Protein AF-A0A550C9V1-F1 (afdb_monomer_lite)

pLDDT: mean 87.75, std 11.64, range [44.56, 97.25]

Secondary structure (DSSP, 8-state):
--PPPHHHHHHHHHT-TTS-HHHHHHHHHH-HHHHHHHHHHHHHT--SSHHHHTTS-GGGG---PPP-

Organism: NCBI:txid97359

Structure (mmCIF, N/CA/C/O backbone):
data_AF-A0A550C9V1-F1
#
_entry.id   AF-A0A550C9V1-F1
#
loop_
_atom_site.group_PDB
_atom_site.id
_atom_site.type_symbol
_atom_site.label_atom_id
_atom_site.label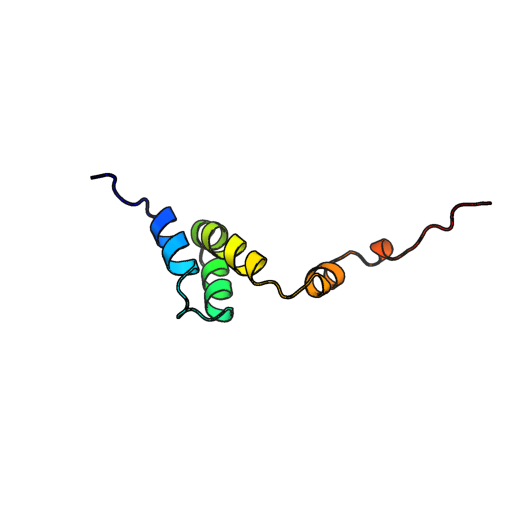_alt_id
_atom_site.label_comp_id
_atom_site.label_asym_id
_atom_site.label_entity_id
_atom_site.label_seq_id
_atom_site.pdbx_PDB_ins_code
_atom_site.Cartn_x
_atom_site.Cartn_y
_atom_site.Cartn_z
_atom_site.occupancy
_atom_site.B_iso_or_equiv
_atom_site.auth_seq_id
_atom_site.auth_comp_id
_atom_site.auth_asym_id
_atom_site.auth_atom_id
_atom_site.pdbx_PDB_model_num
ATOM 1 N N . MET A 1 1 ? 6.198 11.721 -28.448 1.00 44.56 1 MET A N 1
ATOM 2 C CA . MET A 1 1 ? 6.547 10.842 -27.316 1.00 44.56 1 MET A CA 1
ATOM 3 C C . MET A 1 1 ? 5.653 11.247 -26.168 1.00 44.56 1 MET A C 1
ATOM 5 O O . MET A 1 1 ? 5.847 12.331 -25.634 1.00 44.56 1 MET A O 1
ATOM 9 N N . GLU A 1 2 ? 4.623 10.456 -25.877 1.00 50.91 2 GLU A N 1
ATOM 10 C CA . GLU A 1 2 ? 3.848 10.626 -24.646 1.00 50.91 2 GLU A CA 1
ATOM 11 C C . GLU A 1 2 ? 4.810 10.417 -23.476 1.00 50.91 2 GLU A C 1
ATOM 13 O O . GLU A 1 2 ? 5.410 9.352 -23.332 1.00 50.91 2 GLU A O 1
ATOM 18 N N . GLY A 1 3 ? 5.066 11.483 -22.720 1.00 60.06 3 GLY A N 1
ATOM 19 C CA . GLY A 1 3 ? 5.877 11.395 -21.517 1.00 60.06 3 GLY A CA 1
ATOM 20 C C . GLY A 1 3 ? 5.119 10.570 -20.490 1.00 60.06 3 GLY A C 1
ATOM 21 O O . GLY A 1 3 ? 3.974 10.887 -20.181 1.00 60.06 3 GLY A O 1
ATOM 22 N N . VAL A 1 4 ? 5.749 9.516 -19.978 1.00 65.69 4 VAL A N 1
ATOM 23 C CA . VAL A 1 4 ? 5.196 8.728 -18.874 1.00 65.69 4 VAL A CA 1
ATOM 24 C C . VAL A 1 4 ? 4.959 9.677 -17.700 1.00 65.69 4 VAL A C 1
ATOM 26 O O . VAL A 1 4 ? 5.888 10.364 -17.261 1.00 65.69 4 VAL A O 1
ATOM 29 N N . LEU A 1 5 ? 3.719 9.764 -17.213 1.00 83.12 5 LEU A N 1
ATOM 30 C CA . LEU A 1 5 ? 3.414 10.639 -16.089 1.00 83.12 5 LEU A CA 1
ATOM 31 C C . LEU A 1 5 ? 4.091 10.080 -14.834 1.00 83.12 5 LEU A C 1
ATOM 33 O O . LEU A 1 5 ? 4.231 8.870 -14.662 1.00 83.12 5 LEU A O 1
ATOM 37 N N . ILE A 1 6 ? 4.486 10.963 -13.915 1.00 86.06 6 ILE A N 1
ATOM 38 C CA . ILE A 1 6 ? 5.142 10.580 -12.650 1.00 86.06 6 ILE A CA 1
ATOM 39 C C . ILE A 1 6 ? 4.333 9.510 -11.896 1.00 86.06 6 ILE A C 1
ATOM 41 O O . ILE A 1 6 ? 4.905 8.639 -11.245 1.00 86.06 6 ILE A O 1
ATOM 45 N N . PHE A 1 7 ? 3.004 9.551 -12.008 1.00 91.75 7 PHE A N 1
ATOM 46 C CA . PHE A 1 7 ? 2.117 8.562 -11.408 1.00 91.75 7 PHE A CA 1
ATOM 47 C C . PHE A 1 7 ? 2.220 7.176 -12.066 1.00 91.75 7 PHE A C 1
ATOM 49 O O . PHE A 1 7 ? 2.254 6.173 -11.357 1.00 91.75 7 PHE A O 1
ATOM 56 N N . ASP A 1 8 ? 2.340 7.103 -13.392 1.00 93.38 8 ASP A N 1
ATOM 57 C CA . ASP A 1 8 ? 2.447 5.829 -14.112 1.00 93.38 8 ASP A CA 1
ATOM 58 C C . ASP A 1 8 ? 3.729 5.085 -13.719 1.00 93.38 8 ASP A C 1
ATOM 60 O O . ASP A 1 8 ? 3.704 3.875 -13.497 1.00 93.38 8 ASP A O 1
ATOM 64 N N . LEU A 1 9 ? 4.833 5.817 -13.522 1.00 95.00 9 LEU A N 1
ATOM 65 C CA . LEU A 1 9 ? 6.077 5.245 -12.998 1.00 95.00 9 LEU A CA 1
ATOM 66 C C . LEU A 1 9 ? 5.895 4.662 -11.594 1.00 95.00 9 LEU A C 1
ATOM 68 O O . LEU A 1 9 ? 6.396 3.576 -11.320 1.00 95.00 9 LEU A O 1
ATOM 72 N N . GLN A 1 10 ? 5.159 5.338 -10.710 1.00 95.75 10 GLN A N 1
ATOM 73 C CA . GLN A 1 10 ? 4.884 4.815 -9.367 1.00 95.75 10 GLN A CA 1
ATOM 74 C C . GLN A 1 10 ? 4.074 3.518 -9.426 1.00 95.75 10 GLN A C 1
ATOM 76 O O . GLN A 1 10 ? 4.360 2.588 -8.675 1.00 95.75 10 GLN A O 1
ATOM 81 N N . VAL A 1 11 ? 3.087 3.440 -10.324 1.00 94.94 11 VAL A N 1
ATOM 82 C CA . VAL A 1 11 ? 2.286 2.225 -10.528 1.00 94.94 11 VAL A CA 1
ATOM 83 C C . VAL A 1 11 ? 3.146 1.084 -11.064 1.00 94.94 11 VAL A C 1
ATOM 85 O O . VAL A 1 11 ? 3.008 -0.039 -10.584 1.00 94.94 11 VAL A O 1
ATOM 88 N N . ILE A 1 12 ? 4.033 1.361 -12.026 1.00 95.44 12 ILE A N 1
ATOM 89 C CA . ILE A 1 12 ? 4.973 0.367 -12.564 1.00 95.44 12 ILE A CA 1
ATOM 90 C C . ILE A 1 12 ? 5.892 -0.143 -11.450 1.00 95.44 12 ILE A C 1
ATOM 92 O O . ILE A 1 12 ? 5.986 -1.351 -11.266 1.00 95.44 12 ILE A O 1
ATOM 96 N N . ILE A 1 13 ? 6.484 0.758 -10.659 1.00 95.75 13 ILE A N 1
ATOM 97 C CA . ILE A 1 13 ? 7.343 0.396 -9.522 1.00 95.75 13 ILE A CA 1
ATOM 98 C C . ILE A 1 13 ? 6.584 -0.487 -8.527 1.00 95.75 13 ILE A C 1
ATOM 100 O O . ILE A 1 13 ? 7.106 -1.509 -8.109 1.00 95.75 13 ILE A O 1
ATOM 104 N N . CYS A 1 14 ? 5.342 -0.143 -8.172 1.00 96.06 14 CYS A N 1
ATOM 105 C CA . CYS A 1 14 ? 4.563 -0.928 -7.208 1.00 96.06 14 CYS A CA 1
ATOM 106 C C . CYS A 1 14 ? 4.212 -2.342 -7.700 1.00 96.06 14 CYS A C 1
ATOM 108 O O . CYS A 1 14 ? 3.816 -3.161 -6.881 1.00 96.06 14 CYS A O 1
ATOM 110 N N . LYS A 1 15 ? 4.301 -2.624 -9.004 1.00 94.94 15 LYS A N 1
ATOM 111 C CA . LYS A 1 15 ? 4.025 -3.945 -9.591 1.00 94.94 15 LYS A CA 1
ATOM 112 C C . LYS A 1 15 ? 5.288 -4.771 -9.841 1.00 94.94 15 LYS A C 1
ATOM 114 O O . LYS A 1 15 ? 5.187 -5.847 -10.417 1.00 94.94 15 LYS A O 1
ATOM 119 N N . ASP A 1 16 ? 6.456 -4.253 -9.479 1.00 94.62 16 ASP A N 1
ATOM 120 C CA . ASP A 1 16 ? 7.719 -4.953 -9.663 1.00 94.62 16 ASP A CA 1
ATOM 121 C C . ASP A 1 16 ? 7.823 -6.139 -8.689 1.00 94.62 16 ASP A C 1
ATOM 123 O O . ASP A 1 16 ? 7.727 -5.962 -7.473 1.00 94.62 16 ASP A O 1
ATOM 127 N N . ASP A 1 17 ? 8.045 -7.342 -9.224 1.00 90.25 17 ASP A N 1
ATOM 128 C CA . ASP A 1 17 ? 8.124 -8.592 -8.454 1.00 90.25 17 ASP A CA 1
ATOM 129 C C . ASP A 1 17 ? 9.309 -8.634 -7.467 1.00 90.25 17 ASP A C 1
ATOM 131 O O . ASP A 1 17 ? 9.362 -9.501 -6.590 1.00 90.25 17 ASP A O 1
ATOM 135 N N . SER A 1 18 ? 10.277 -7.718 -7.589 1.00 94.94 18 SER A N 1
ATOM 136 C CA . SER A 1 18 ? 11.382 -7.592 -6.632 1.00 94.94 18 SER A CA 1
ATOM 137 C C . SER A 1 18 ? 10.971 -6.935 -5.312 1.00 94.94 18 SER A C 1
ATOM 139 O O . SER A 1 18 ? 11.670 -7.114 -4.309 1.00 94.94 18 SER A O 1
ATOM 141 N N . LEU A 1 19 ? 9.848 -6.205 -5.277 1.00 93.50 19 LEU A N 1
ATOM 142 C CA . LEU A 1 19 ? 9.359 -5.574 -4.055 1.00 93.50 19 LEU A CA 1
ATOM 143 C C . LEU A 1 19 ? 8.700 -6.597 -3.137 1.00 93.50 19 LEU A C 1
ATOM 145 O O . LEU A 1 19 ? 7.796 -7.342 -3.515 1.00 93.50 19 LEU A O 1
ATOM 149 N N . GLN A 1 20 ? 9.090 -6.573 -1.866 1.00 93.31 20 GLN A N 1
ATOM 150 C CA . GLN A 1 20 ? 8.354 -7.305 -0.853 1.00 93.31 20 GLN A CA 1
ATOM 151 C C . GLN A 1 20 ? 7.110 -6.516 -0.445 1.00 93.31 20 GLN A C 1
ATOM 153 O O . GLN A 1 20 ? 7.068 -5.285 -0.455 1.00 93.31 20 GLN A O 1
ATOM 158 N N . ARG A 1 21 ? 6.104 -7.227 0.067 1.00 91.31 21 ARG A N 1
ATOM 159 C CA . ARG A 1 21 ? 4.884 -6.611 0.609 1.00 91.31 21 ARG A CA 1
ATOM 160 C C . ARG A 1 21 ? 5.176 -5.529 1.663 1.00 91.31 21 ARG A C 1
ATOM 162 O O . ARG A 1 21 ? 4.451 -4.543 1.766 1.00 91.31 21 ARG A O 1
ATOM 169 N N . ARG A 1 22 ? 6.249 -5.699 2.449 1.00 94.00 22 ARG A N 1
ATOM 170 C CA . ARG A 1 22 ? 6.714 -4.696 3.421 1.00 94.00 22 ARG A CA 1
ATOM 171 C C . ARG A 1 22 ? 7.095 -3.379 2.741 1.00 94.00 22 ARG A C 1
ATOM 173 O O . ARG A 1 22 ? 6.770 -2.325 3.283 1.00 94.00 22 ARG A O 1
ATOM 180 N N . ASP A 1 23 ? 7.732 -3.440 1.581 1.00 96.19 23 ASP A N 1
ATOM 181 C CA . ASP A 1 23 ? 8.169 -2.264 0.831 1.00 96.19 23 ASP A CA 1
ATOM 182 C C . ASP A 1 23 ? 6.961 -1.502 0.286 1.00 96.19 23 ASP A C 1
ATOM 184 O O . ASP A 1 23 ? 6.879 -0.285 0.448 1.00 96.19 23 ASP A O 1
ATOM 188 N N . LEU A 1 24 ? 5.952 -2.217 -0.225 1.00 95.38 24 LEU A N 1
ATOM 189 C CA . LEU A 1 24 ? 4.682 -1.620 -0.655 1.00 95.38 24 LEU A CA 1
ATOM 190 C C . LEU A 1 24 ? 3.974 -0.872 0.485 1.00 95.38 24 LEU A C 1
ATOM 192 O O . LEU A 1 24 ? 3.459 0.230 0.281 1.00 95.38 24 LEU A O 1
ATOM 196 N N . TYR A 1 25 ? 3.984 -1.426 1.704 1.00 95.25 25 TYR A N 1
ATOM 197 C CA . TYR A 1 25 ? 3.466 -0.716 2.876 1.00 95.25 25 TYR A CA 1
ATOM 198 C C . TYR A 1 25 ? 4.266 0.551 3.188 1.00 95.25 25 TYR A C 1
ATOM 200 O O . TYR A 1 25 ? 3.662 1.580 3.481 1.00 95.25 25 TYR A O 1
ATOM 208 N N . GLN A 1 26 ? 5.600 0.503 3.114 1.00 97.19 26 GLN A N 1
ATOM 209 C CA . GLN A 1 26 ? 6.431 1.689 3.339 1.00 97.19 26 GLN A CA 1
ATOM 210 C C . GLN A 1 26 ? 6.152 2.764 2.287 1.00 97.19 26 GLN A C 1
ATOM 212 O O . GLN A 1 26 ? 5.893 3.909 2.655 1.00 97.19 26 GLN A O 1
ATOM 217 N N . LEU A 1 27 ? 6.091 2.393 1.002 1.00 96.25 27 LEU A N 1
ATOM 218 C CA . LEU A 1 27 ? 5.728 3.305 -0.084 1.00 96.25 27 LEU A CA 1
ATOM 219 C C . LEU A 1 27 ? 4.381 3.981 0.200 1.00 96.25 27 LEU A C 1
ATOM 221 O O . LEU A 1 27 ? 4.301 5.211 0.182 1.00 96.25 27 LEU A O 1
ATOM 225 N N . ALA A 1 28 ? 3.354 3.215 0.579 1.00 96.69 28 ALA A N 1
ATOM 226 C CA . ALA A 1 28 ? 2.025 3.747 0.886 1.00 96.69 28 ALA A CA 1
ATOM 227 C C . ALA A 1 28 ? 1.976 4.732 2.078 1.00 96.69 28 ALA A C 1
ATOM 229 O O . ALA A 1 28 ? 0.995 5.474 2.237 1.00 96.69 28 ALA A O 1
ATOM 230 N N . LEU A 1 29 ? 3.009 4.742 2.924 1.00 97.19 29 LEU A N 1
ATOM 231 C CA . LEU A 1 29 ? 3.138 5.639 4.072 1.00 97.19 29 LEU A CA 1
ATOM 232 C C . LEU A 1 29 ? 3.956 6.905 3.771 1.00 97.19 29 LEU A C 1
ATOM 234 O O . LEU A 1 29 ? 3.873 7.856 4.543 1.00 97.19 29 LEU A O 1
ATOM 238 N N . THR A 1 30 ? 4.687 6.964 2.652 1.00 96.00 30 THR A N 1
ATOM 239 C CA . THR A 1 30 ? 5.538 8.121 2.311 1.00 96.00 30 THR A CA 1
ATOM 240 C C . THR A 1 30 ? 4.754 9.355 1.856 1.00 96.00 30 THR A C 1
ATOM 242 O O . THR A 1 30 ? 5.050 10.473 2.274 1.00 96.00 30 THR A O 1
ATOM 245 N N . SER A 1 31 ? 3.767 9.188 0.969 1.00 96.44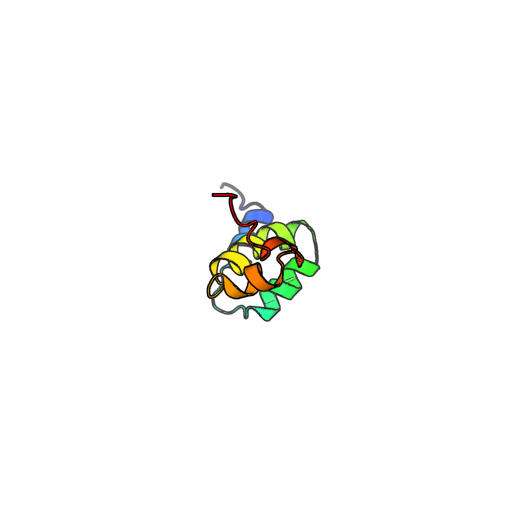 31 SER A N 1
ATOM 246 C CA . SER A 1 31 ? 2.991 10.294 0.401 1.00 96.44 31 SER A CA 1
ATOM 247 C C . SER A 1 31 ? 1.627 9.832 -0.109 1.00 96.44 31 SER A C 1
ATOM 249 O O . SER A 1 31 ? 1.393 8.643 -0.331 1.00 96.44 31 SER A O 1
ATOM 251 N N . LYS A 1 32 ? 0.715 10.784 -0.352 1.00 96.12 32 LYS A N 1
ATOM 252 C CA . LYS A 1 32 ? -0.606 10.490 -0.938 1.00 96.12 32 LYS A CA 1
ATOM 253 C C . LYS A 1 32 ? -0.498 9.850 -2.329 1.00 96.12 32 LYS A C 1
ATOM 255 O O . LYS A 1 32 ? -1.269 8.948 -2.632 1.00 96.12 32 LYS A O 1
ATOM 260 N N . SER A 1 33 ? 0.468 10.285 -3.143 1.00 96.56 33 SER A N 1
ATOM 261 C CA . SER A 1 33 ? 0.689 9.746 -4.494 1.00 96.56 33 SER A CA 1
ATOM 262 C C . SER A 1 33 ? 1.109 8.278 -4.437 1.00 96.56 33 SER A C 1
ATOM 264 O O . SER A 1 33 ? 0.468 7.424 -5.045 1.00 96.56 33 SER A O 1
ATOM 266 N N . TRP A 1 34 ? 2.110 7.967 -3.606 1.00 97.06 34 TRP A N 1
ATOM 267 C CA . TRP A 1 34 ? 2.571 6.594 -3.410 1.00 97.06 34 TRP A CA 1
ATOM 268 C C . TRP A 1 34 ? 1.512 5.708 -2.764 1.00 97.06 34 TRP A C 1
ATOM 270 O O . TRP A 1 34 ? 1.363 4.553 -3.151 1.00 97.06 34 TRP A O 1
ATOM 280 N N . ARG A 1 35 ? 0.712 6.248 -1.837 1.00 97.25 35 ARG A N 1
ATOM 281 C CA . ARG A 1 35 ? -0.453 5.538 -1.303 1.00 97.25 35 ARG A CA 1
ATOM 282 C C . ARG A 1 35 ? -1.425 5.148 -2.408 1.00 97.25 35 ARG A C 1
ATOM 284 O O . ARG A 1 35 ? -1.845 3.995 -2.439 1.00 97.25 35 ARG A O 1
ATOM 291 N N . HIS A 1 36 ? -1.781 6.073 -3.297 1.00 96.88 36 HIS A N 1
ATOM 292 C CA . HIS A 1 36 ? -2.697 5.780 -4.400 1.00 96.88 36 HIS A CA 1
ATOM 293 C C . HIS A 1 36 ? -2.135 4.730 -5.366 1.00 96.88 36 HIS A C 1
ATOM 295 O O . HIS A 1 36 ? -2.897 3.883 -5.821 1.00 96.88 36 HIS A O 1
ATOM 301 N N . ALA A 1 37 ? -0.825 4.735 -5.629 1.00 96.25 37 ALA A N 1
ATOM 302 C CA . ALA A 1 37 ? -0.188 3.736 -6.486 1.00 96.25 37 ALA A CA 1
ATOM 303 C C . ALA A 1 37 ? -0.077 2.344 -5.823 1.00 96.25 37 ALA A C 1
ATOM 305 O O . ALA A 1 37 ? -0.394 1.337 -6.453 1.00 96.25 37 ALA A O 1
ATOM 306 N N . ALA A 1 38 ? 0.323 2.274 -4.548 1.00 96.38 38 ALA A N 1
ATOM 307 C CA . ALA A 1 38 ? 0.601 1.013 -3.849 1.00 96.38 38 ALA A CA 1
ATOM 308 C C . ALA A 1 38 ? -0.655 0.304 -3.314 1.00 96.38 38 ALA A C 1
ATOM 310 O O . ALA A 1 38 ? -0.686 -0.922 -3.211 1.00 96.38 38 ALA A O 1
ATOM 311 N N . THR A 1 39 ? -1.708 1.056 -2.969 1.00 94.88 39 THR A N 1
ATOM 312 C CA . THR A 1 39 ? -2.926 0.500 -2.352 1.00 94.88 39 THR A CA 1
ATOM 313 C C . THR A 1 39 ? -3.581 -0.580 -3.227 1.00 94.88 39 THR A C 1
ATOM 315 O O . THR A 1 39 ? -3.797 -1.675 -2.710 1.00 94.88 39 THR A O 1
ATOM 318 N N . PRO A 1 40 ? -3.847 -0.366 -4.532 1.00 94.62 40 PRO A N 1
ATOM 319 C CA . PRO A 1 40 ? -4.434 -1.400 -5.387 1.00 94.62 40 PRO A CA 1
ATOM 320 C C . PRO A 1 40 ? -3.628 -2.704 -5.424 1.00 94.62 40 PRO A C 1
ATOM 322 O O . PRO A 1 40 ? -4.222 -3.779 -5.407 1.00 94.62 40 PRO A O 1
ATOM 325 N N . VAL A 1 41 ? -2.292 -2.621 -5.419 1.00 94.31 41 VAL A N 1
ATOM 326 C CA . VAL A 1 41 ? -1.414 -3.804 -5.416 1.00 94.31 41 VAL A CA 1
ATOM 327 C C . VAL A 1 41 ? -1.522 -4.556 -4.086 1.00 94.31 41 VAL A C 1
ATOM 329 O O . VAL A 1 41 ? -1.784 -5.757 -4.069 1.00 94.31 41 VAL A O 1
ATOM 332 N N . LEU A 1 42 ? -1.446 -3.840 -2.958 1.00 92.25 42 LEU A N 1
ATOM 333 C CA . LEU A 1 42 ? -1.604 -4.419 -1.617 1.00 92.25 42 LEU A CA 1
ATOM 334 C C . LEU A 1 42 ? -2.949 -5.143 -1.428 1.00 92.25 42 LEU A C 1
ATOM 336 O O . LEU A 1 42 ? -3.010 -6.163 -0.731 1.00 92.25 42 LEU A O 1
ATOM 340 N N . TRP A 1 43 ? -4.017 -4.606 -2.028 1.00 91.25 43 TRP A N 1
ATOM 341 C CA . TRP A 1 43 ? -5.349 -5.215 -2.026 1.00 91.25 43 TRP A CA 1
ATOM 342 C C . TRP A 1 43 ? -5.443 -6.429 -2.948 1.00 91.25 43 TRP A C 1
ATOM 344 O O . TRP A 1 43 ? -6.046 -7.425 -2.554 1.00 91.25 43 TRP A O 1
ATOM 354 N N . ALA A 1 44 ? -4.834 -6.380 -4.135 1.00 89.62 44 ALA A N 1
ATOM 355 C CA . ALA A 1 44 ? -4.811 -7.509 -5.066 1.00 89.62 44 ALA A CA 1
ATOM 356 C C . ALA A 1 44 ? -4.088 -8.733 -4.476 1.00 89.62 44 ALA A C 1
ATOM 358 O O . ALA A 1 44 ? -4.500 -9.869 -4.695 1.00 89.62 44 ALA A O 1
ATOM 359 N N . GLU A 1 45 ? -3.056 -8.506 -3.664 1.00 85.81 45 GLU A N 1
ATOM 360 C CA . GLU A 1 45 ? -2.316 -9.564 -2.971 1.00 85.81 45 GLU A CA 1
ATOM 361 C C . GLU A 1 45 ? -2.950 -10.017 -1.646 1.00 85.81 45 GLU A C 1
ATOM 363 O O . GLU A 1 45 ? -2.373 -10.831 -0.915 1.00 85.81 45 GLU A O 1
ATOM 368 N N . LEU A 1 46 ? -4.097 -9.457 -1.251 1.00 86.81 46 LEU A N 1
ATOM 369 C CA . LEU A 1 46 ? -4.728 -9.818 0.011 1.00 86.81 46 LEU A CA 1
ATOM 370 C C . LEU A 1 46 ? -5.204 -11.277 -0.045 1.00 86.81 46 LEU A C 1
ATOM 372 O O . LEU A 1 46 ? -6.160 -11.623 -0.736 1.00 86.81 46 LEU A O 1
ATOM 376 N N . ARG A 1 47 ? -4.528 -12.153 0.708 1.00 83.69 47 ARG A N 1
ATOM 377 C CA . ARG A 1 47 ? -4.857 -13.582 0.765 1.00 83.69 47 ARG A CA 1
ATOM 378 C C . ARG A 1 47 ? -6.130 -13.812 1.577 1.00 83.69 47 ARG A C 1
ATOM 380 O O . ARG A 1 47 ? -6.085 -14.052 2.783 1.00 83.69 47 ARG A O 1
ATOM 387 N N . GLY A 1 48 ? -7.258 -13.767 0.878 1.00 84.69 4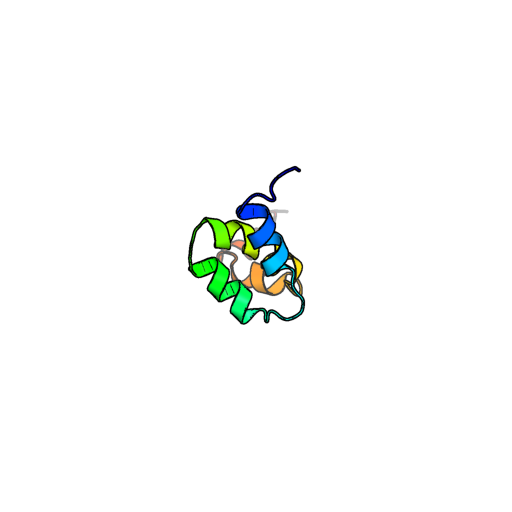8 GLY A N 1
ATOM 388 C CA . GLY A 1 48 ? -8.577 -14.047 1.427 1.00 84.69 48 GLY A CA 1
ATOM 389 C C . GLY A 1 48 ? -9.174 -12.886 2.221 1.00 84.69 48 GLY A C 1
ATOM 390 O O . GLY A 1 48 ? -8.561 -11.842 2.432 1.00 84.69 48 GLY A O 1
ATOM 391 N N . ILE A 1 49 ? -10.411 -13.085 2.669 1.00 88.50 49 ILE A N 1
ATOM 392 C CA . ILE A 1 49 ? -11.219 -12.035 3.299 1.00 88.50 49 ILE A CA 1
ATOM 393 C C . ILE A 1 49 ? -10.926 -11.853 4.796 1.00 88.50 49 ILE A C 1
ATOM 395 O O . ILE A 1 49 ? -11.301 -10.841 5.378 1.00 88.50 49 ILE A O 1
ATOM 399 N N . ALA A 1 50 ? -10.236 -12.805 5.434 1.00 87.50 50 ALA A N 1
ATOM 400 C CA . ALA A 1 50 ? -10.035 -12.825 6.885 1.00 87.50 50 ALA A CA 1
ATOM 401 C C . ALA A 1 50 ? -9.457 -11.519 7.475 1.00 87.50 50 ALA A C 1
ATOM 403 O O . ALA A 1 50 ? -9.961 -11.082 8.511 1.00 87.50 50 ALA A O 1
ATOM 404 N N . PRO A 1 51 ? -8.468 -10.844 6.848 1.00 85.31 51 PRO A N 1
ATOM 405 C CA . PRO A 1 51 ? -7.987 -9.552 7.338 1.00 85.31 51 PRO A CA 1
ATOM 406 C C . PRO A 1 51 ? -9.070 -8.467 7.359 1.00 85.31 51 PRO A C 1
ATOM 408 O O . PRO A 1 51 ? -9.045 -7.615 8.235 1.00 85.31 51 PRO A O 1
ATOM 411 N N . LEU A 1 52 ? -10.035 -8.519 6.437 1.00 86.62 52 LEU A N 1
ATOM 412 C CA . LEU A 1 52 ? -11.150 -7.570 6.366 1.00 86.62 52 LEU A CA 1
ATOM 413 C C . LEU A 1 52 ? -12.185 -7.849 7.438 1.00 86.62 52 LEU A C 1
ATOM 415 O O . LEU A 1 52 ? -12.649 -6.922 8.090 1.00 86.62 52 LEU A O 1
ATOM 419 N N . LEU A 1 53 ? -12.484 -9.127 7.679 1.00 89.56 53 LEU A N 1
ATOM 420 C CA . LEU A 1 53 ? -13.386 -9.516 8.761 1.00 89.56 53 LEU A CA 1
ATOM 421 C C . LEU A 1 53 ? -12.833 -9.053 10.121 1.00 89.56 53 LEU A C 1
ATOM 423 O O . LEU A 1 53 ? -13.581 -8.561 10.954 1.00 89.56 53 LEU A O 1
ATOM 427 N N . ARG A 1 54 ? -11.511 -9.104 10.334 1.00 87.31 54 ARG A N 1
ATOM 428 C CA . ARG A 1 54 ? -10.887 -8.582 11.568 1.00 87.31 54 ARG A CA 1
ATOM 429 C C . ARG A 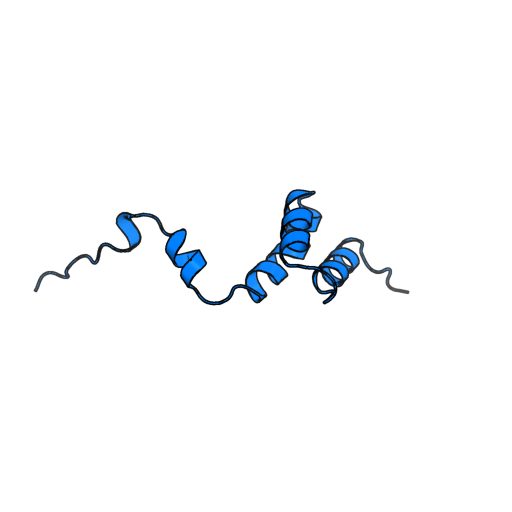1 54 ? -11.016 -7.067 11.754 1.00 87.31 54 ARG A C 1
ATOM 431 O O .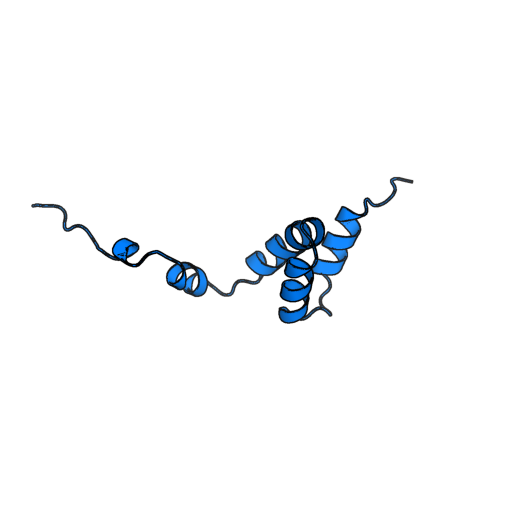 ARG A 1 54 ? -10.790 -6.594 12.860 1.00 87.31 54 ARG A O 1
ATOM 438 N N . LEU A 1 55 ? -11.325 -6.324 10.692 1.00 88.81 55 LEU A N 1
ATOM 439 C CA . LEU A 1 55 ? -11.521 -4.874 10.732 1.00 88.81 55 LEU A CA 1
ATOM 440 C C . LEU A 1 55 ? -13.000 -4.476 10.831 1.00 88.81 55 LEU A C 1
ATOM 442 O O . LEU A 1 55 ? -13.295 -3.286 10.915 1.00 88.81 55 LEU A O 1
ATOM 446 N N . MET A 1 56 ? -13.927 -5.437 10.806 1.00 91.75 56 MET A N 1
ATOM 447 C CA . MET A 1 56 ? -15.342 -5.147 11.013 1.00 91.75 56 MET A CA 1
ATOM 448 C C . MET A 1 56 ? -15.593 -4.705 12.461 1.00 91.75 56 MET A C 1
ATOM 450 O O . MET A 1 56 ? -14.957 -5.236 13.375 1.00 91.75 56 MET A O 1
ATOM 454 N N . PRO A 1 57 ? -16.530 -3.770 12.690 1.00 89.31 57 PRO A N 1
ATOM 455 C CA . PRO A 1 57 ? -16.934 -3.389 14.038 1.00 89.31 57 PRO A CA 1
ATOM 456 C C . PRO A 1 57 ? -17.559 -4.575 14.791 1.00 89.31 57 PRO A C 1
ATOM 458 O O . PRO A 1 57 ? -18.059 -5.525 14.185 1.00 89.31 57 PRO A O 1
ATOM 461 N N . GLU A 1 58 ? -17.501 -4.539 16.124 1.00 86.38 58 GLU A N 1
ATOM 462 C CA . GLU A 1 58 ? -17.869 -5.674 16.989 1.00 86.38 58 GLU A CA 1
ATOM 463 C C . GLU A 1 58 ? -19.324 -6.136 16.815 1.00 86.38 58 GLU A C 1
ATOM 465 O O . GLU A 1 58 ? -19.634 -7.323 16.932 1.00 86.38 58 GLU A O 1
ATOM 470 N N . ASP A 1 59 ? -20.224 -5.209 16.500 1.00 86.56 59 ASP A N 1
ATOM 471 C CA . ASP A 1 59 ? -21.652 -5.447 16.309 1.00 86.56 59 ASP A CA 1
ATOM 472 C C . ASP A 1 59 ? -21.997 -6.054 14.941 1.00 86.56 59 ASP A C 1
ATOM 474 O O . ASP A 1 59 ? -23.086 -6.605 14.774 1.00 86.56 59 ASP A O 1
ATOM 478 N N . ALA A 1 60 ? -21.067 -6.040 13.980 1.00 86.88 60 ALA A N 1
ATOM 479 C CA . ALA A 1 60 ? -21.290 -6.560 12.631 1.00 86.88 60 ALA A CA 1
ATOM 480 C C . ALA A 1 60 ? -21.626 -8.059 12.591 1.00 86.88 60 ALA A C 1
ATOM 482 O O . ALA A 1 60 ? -22.242 -8.537 11.638 1.00 86.88 60 ALA A O 1
ATOM 483 N N . TRP A 1 61 ? -21.224 -8.806 13.621 1.00 84.62 61 TRP A N 1
ATOM 484 C CA . TRP A 1 61 ? -21.447 -10.250 13.726 1.00 84.62 61 TRP A CA 1
ATOM 485 C C . TRP A 1 61 ? -22.732 -10.611 14.473 1.00 84.62 61 TRP A C 1
ATOM 487 O O . TRP A 1 61 ? -23.084 -11.789 14.556 1.00 84.62 61 TRP A O 1
ATOM 497 N N . GLN A 1 62 ? -23.445 -9.623 15.020 1.00 86.38 62 GLN A N 1
ATOM 498 C CA . GLN A 1 62 ? -24.693 -9.863 15.730 1.00 86.38 62 GLN A CA 1
ATOM 499 C C . GLN A 1 62 ? -25.811 -10.149 14.723 1.00 86.38 62 GLN A C 1
ATOM 501 O O . GLN A 1 62 ? -26.417 -9.249 14.141 1.00 86.38 62 GLN A O 1
ATOM 506 N N . MET A 1 63 ? -26.116 -11.430 14.518 1.00 74.94 63 MET A N 1
ATOM 507 C CA . MET A 1 63 ? -27.309 -11.826 13.777 1.00 74.94 63 MET A CA 1
ATOM 508 C C . MET A 1 63 ? -28.555 -11.413 14.566 1.00 74.94 63 MET A C 1
ATOM 510 O O . MET A 1 63 ? -28.887 -12.018 15.585 1.00 74.94 63 MET A O 1
ATOM 514 N N . ARG A 1 64 ? -29.282 -10.396 14.084 1.00 71.56 64 ARG A N 1
ATOM 515 C CA . ARG A 1 64 ? -30.645 -10.133 14.561 1.00 71.56 64 ARG A CA 1
ATOM 516 C C . ARG A 1 64 ? -31.514 -11.322 14.171 1.00 71.56 64 ARG A C 1
ATOM 518 O O . ARG A 1 64 ? -31.807 -11.512 12.990 1.00 71.56 64 ARG A O 1
ATOM 525 N N . ALA A 1 65 ? -31.915 -12.122 15.156 1.00 67.50 65 ALA A N 1
ATOM 526 C CA . ALA A 1 65 ? -32.919 -13.153 14.954 1.00 67.50 65 ALA A CA 1
ATOM 527 C C . ALA A 1 65 ? -34.178 -12.491 14.374 1.00 67.50 65 ALA A C 1
ATOM 529 O O . ALA A 1 65 ? -34.738 -11.567 14.969 1.00 67.50 65 ALA A O 1
ATOM 530 N N . ARG A 1 66 ? -34.588 -12.920 13.177 1.00 65.12 66 ARG A N 1
ATOM 531 C CA . ARG A 1 66 ? -35.876 -12.524 12.606 1.00 65.12 66 ARG A CA 1
ATOM 532 C C . ARG A 1 66 ? -36.966 -13.112 13.517 1.00 65.12 66 ARG A C 1
ATOM 534 O O . ARG A 1 6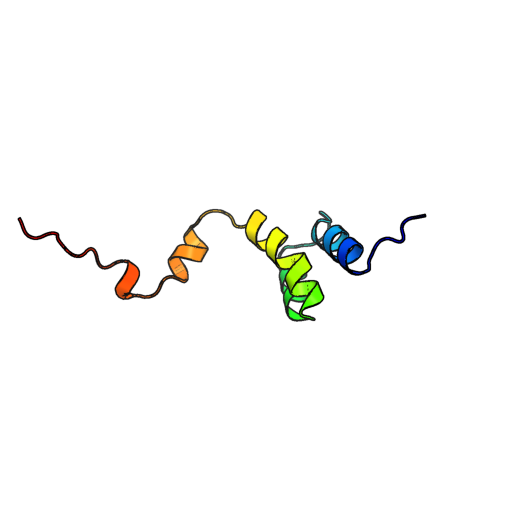6 ? -36.914 -14.320 13.751 1.00 65.12 66 ARG A O 1
ATOM 541 N N . PRO A 1 67 ? -37.903 -12.309 14.050 1.00 60.88 67 PRO A N 1
ATOM 542 C CA . PRO A 1 67 ? -39.010 -12.859 14.820 1.00 60.88 67 PRO A CA 1
ATOM 543 C C . PRO A 1 67 ? -39.876 -13.737 13.907 1.00 60.88 67 PRO A C 1
ATOM 545 O O . PRO A 1 67 ? -40.046 -13.411 12.728 1.00 60.88 67 PRO A O 1
ATOM 548 N N . ALA A 1 68 ? -40.310 -14.874 14.458 1.00 65.44 68 ALA A N 1
ATOM 549 C CA . ALA A 1 68 ? -41.131 -15.888 13.797 1.00 65.44 68 ALA A CA 1
ATOM 550 C C . ALA A 1 68 ? -42.511 -15.356 13.393 1.00 65.44 68 ALA A C 1
ATOM 552 O O . ALA A 1 68 ? -43.037 -14.481 14.120 1.00 65.44 68 ALA A O 1
#

Foldseek 3Di:
DPPQDPLNVLLVVLPDPPDDLVVLVVQLVPDPSSVVNSVVVNVVPPDDCVVVVVVDDPCPPDDDPDDD

InterPro domains:
  IPR001810 F-box domain [PF12937] (19-46)

Sequence (68 aa):
MEGVLIFDLQVIICKDDSLQRRDLYQLALTSKSWRHAATPVLWAELRGIAPLLRLMPEDAWQMRARPA

Radius of gyration: 18.12 Å; chains: 1; bounding box: 52×27×44 Å